Protein AF-A0A9P8TEJ1-F1 (afdb_monomer_lite)

Sequence (105 aa):
VSIISLLDDPNINSPANVDASKMFRDHKEDYYNMVAKDVERSKKDIPDDFEIPDATSRSEADDYEDEWFYQDDDEDDDEIDEDDQSFIDDEEVEMSEDYGEDTSK

Radius of gyration: 27.72 Å; chains: 1; bounding box: 38×72×67 Å

InterPro domains:
  IPR000608 Ubiquitin-conjugating (UBC), catalytic core domain [PS50127] (1-44)
  IPR016135 Ubiquitin-conjugating enzyme/RWD-like [G3DSA:3.10.110.10] (1-53)
  IPR016135 Ubiquitin-conjugating enzyme/RWD-like [SSF54495] (1-44)

Organism: NCBI:txid460523

Foldseek 3Di:
DDPVVCVVPPDLPDDPDVVLSCCCVPPVVVSVVVVVVVVVVVVVVDDPPDDDDDPVPPDPDPCPPCPVPDPPPPDDDDDDDPDDDDDDDDDDPPDDDDPDDDDDD

Secondary structure (DSSP, 8-state):
--HHHHHHS--SSS-SSHHHHHHHHH-HHHHHHHHHHHHHHHGGGS-TT-PPPPGGG---------TTS------------S-----------------------

Structure (mmCIF, N/CA/C/O backbone):
data_AF-A0A9P8TEJ1-F1
#
_entry.id   AF-A0A9P8TEJ1-F1
#
loop_
_atom_site.group_PDB
_atom_site.id
_atom_site.type_symbol
_atom_site.label_atom_id
_atom_site.label_alt_id
_atom_site.label_comp_id
_atom_site.label_asym_id
_atom_site.label_entity_id
_atom_site.label_seq_id
_atom_site.pdbx_PDB_ins_code
_atom_site.Cartn_x
_atom_site.Cartn_y
_atom_site.Cartn_z
_atom_site.occupancy
_atom_site.B_iso_or_equiv
_atom_site.auth_seq_id
_atom_site.auth_comp_id
_atom_site.auth_asym_id
_atom_site.auth_atom_id
_atom_site.pdbx_PDB_model_num
ATOM 1 N N . VAL A 1 1 ? 11.067 -8.312 13.506 1.00 62.31 1 VAL A N 1
ATOM 2 C CA . VAL A 1 1 ? 10.150 -7.772 12.478 1.00 62.31 1 VAL A CA 1
ATOM 3 C C . VAL A 1 1 ? 10.966 -7.476 11.232 1.00 62.31 1 VAL A C 1
ATOM 5 O O . VAL A 1 1 ? 11.930 -6.725 11.325 1.00 62.31 1 VAL A O 1
ATOM 8 N N . SER A 1 2 ? 10.663 -8.139 10.118 1.00 90.81 2 SER A N 1
ATOM 9 C CA . SER A 1 2 ? 11.277 -7.837 8.818 1.00 90.81 2 SER A CA 1
ATOM 10 C C . SER A 1 2 ? 10.527 -6.680 8.151 1.00 90.81 2 SER A C 1
ATOM 12 O O . SER A 1 2 ? 9.345 -6.488 8.424 1.00 90.81 2 SER A O 1
ATOM 14 N N . ILE A 1 3 ? 11.189 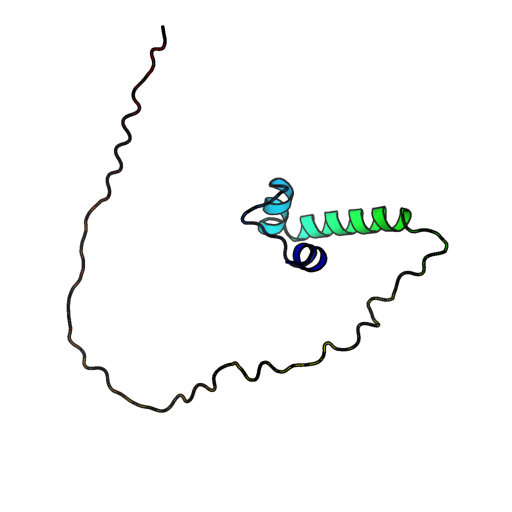-5.927 7.267 1.00 91.06 3 ILE A N 1
ATOM 15 C CA . ILE A 1 3 ? 10.557 -4.828 6.513 1.00 91.06 3 ILE A CA 1
ATOM 16 C C . ILE A 1 3 ? 9.386 -5.362 5.681 1.00 91.06 3 ILE A C 1
ATOM 18 O O . ILE A 1 3 ? 8.324 -4.756 5.664 1.00 91.06 3 ILE A O 1
ATOM 22 N N . ILE A 1 4 ? 9.560 -6.524 5.044 1.00 89.31 4 ILE A N 1
ATOM 23 C CA . ILE A 1 4 ? 8.512 -7.144 4.224 1.00 89.31 4 ILE A CA 1
ATOM 24 C C . ILE A 1 4 ? 7.327 -7.580 5.089 1.00 89.31 4 ILE A C 1
ATOM 26 O O . ILE A 1 4 ? 6.188 -7.316 4.731 1.00 89.31 4 ILE A O 1
ATOM 30 N N . SER A 1 5 ? 7.585 -8.156 6.265 1.00 88.25 5 SER A N 1
ATOM 31 C CA . SER A 1 5 ? 6.521 -8.527 7.205 1.00 88.25 5 SER A CA 1
ATOM 32 C C . SER A 1 5 ? 5.748 -7.310 7.727 1.00 88.25 5 SER A C 1
ATOM 34 O O . SER A 1 5 ? 4.550 -7.410 7.932 1.00 88.25 5 SER A O 1
ATOM 36 N N . LEU A 1 6 ? 6.405 -6.157 7.909 1.00 91.50 6 LEU A N 1
ATOM 37 C CA . LEU A 1 6 ? 5.743 -4.915 8.336 1.00 91.50 6 LEU A CA 1
ATOM 38 C C . LEU A 1 6 ? 4.877 -4.289 7.229 1.00 91.50 6 LEU A C 1
ATOM 40 O O . LEU A 1 6 ? 3.943 -3.550 7.527 1.00 91.50 6 LEU A O 1
ATOM 44 N N . LEU A 1 7 ? 5.208 -4.536 5.958 1.00 91.81 7 LEU A N 1
ATOM 45 C CA . LEU A 1 7 ? 4.375 -4.103 4.834 1.00 91.81 7 LEU A CA 1
ATOM 46 C C . LEU A 1 7 ? 3.108 -4.954 4.701 1.00 91.81 7 LEU A C 1
ATOM 48 O O . LEU A 1 7 ? 2.092 -4.434 4.249 1.00 91.81 7 LEU A O 1
ATOM 52 N N . ASP A 1 8 ? 3.177 -6.229 5.087 1.00 90.81 8 ASP A N 1
ATOM 53 C CA . ASP A 1 8 ? 2.034 -7.146 5.079 1.00 90.81 8 ASP A CA 1
ATOM 54 C C . ASP A 1 8 ? 1.108 -6.901 6.287 1.00 90.81 8 ASP A C 1
ATOM 56 O O . ASP A 1 8 ? -0.107 -6.790 6.129 1.00 90.81 8 ASP A O 1
ATOM 60 N N . ASP A 1 9 ? 1.692 -6.707 7.479 1.00 92.75 9 ASP A N 1
ATOM 61 C CA . ASP A 1 9 ? 0.978 -6.364 8.716 1.00 92.75 9 ASP A CA 1
ATOM 62 C C . ASP A 1 9 ? 1.520 -5.062 9.354 1.00 92.75 9 ASP A C 1
ATOM 64 O O . ASP A 1 9 ? 2.515 -5.077 10.097 1.00 92.75 9 ASP A O 1
ATOM 68 N N . PRO A 1 10 ? 0.915 -3.896 9.047 1.00 92.12 10 PRO A N 1
ATOM 69 C CA . PRO A 1 10 ? 1.388 -2.610 9.544 1.00 92.12 10 PRO A CA 1
ATOM 70 C C . PRO A 1 10 ? 1.031 -2.380 11.021 1.00 92.12 10 PRO A C 1
ATOM 72 O O . PRO A 1 10 ? -0.115 -2.502 11.449 1.00 92.12 10 PRO A O 1
ATOM 75 N N . ASN A 1 11 ? 2.006 -1.912 11.809 1.00 93.38 11 ASN A N 1
ATOM 76 C CA . ASN A 1 11 ? 1.792 -1.584 13.222 1.00 93.38 11 ASN A CA 1
ATOM 77 C C . ASN A 1 11 ? 0.999 -0.272 13.407 1.00 93.38 11 ASN A C 1
ATOM 79 O O . ASN A 1 11 ? 1.561 0.827 13.359 1.00 93.38 11 ASN A O 1
ATOM 83 N N . ILE A 1 12 ? -0.300 -0.390 13.693 1.00 94.19 12 ILE A N 1
ATOM 84 C CA . ILE A 1 12 ? -1.203 0.752 13.921 1.00 94.19 12 ILE A CA 1
ATOM 85 C C . ILE A 1 12 ? -1.068 1.408 15.304 1.00 94.19 12 ILE A C 1
ATOM 87 O O . ILE A 1 12 ? -1.492 2.554 15.463 1.00 94.19 12 ILE A O 1
ATOM 91 N N . ASN A 1 13 ? -0.477 0.719 16.288 1.00 94.81 13 ASN A N 1
ATOM 92 C CA . ASN A 1 13 ? -0.348 1.203 17.671 1.00 94.81 13 ASN A CA 1
ATOM 93 C C . ASN A 1 13 ? 0.819 2.184 17.846 1.00 94.81 13 ASN A C 1
ATOM 95 O O . ASN A 1 13 ? 0.820 3.004 18.761 1.00 94.81 13 ASN A O 1
ATOM 99 N N . SER A 1 14 ? 1.812 2.119 16.959 1.00 94.88 14 SER A N 1
ATOM 100 C CA . SER A 1 14 ? 2.926 3.068 16.907 1.00 94.88 14 SER A CA 1
ATOM 101 C C . SER A 1 14 ? 3.187 3.482 15.455 1.00 94.88 14 SER A C 1
ATOM 103 O O . SER A 1 14 ? 4.179 3.068 14.848 1.00 94.88 14 SER A O 1
ATOM 105 N N . PRO A 1 15 ? 2.265 4.248 14.842 1.00 95.62 15 PRO A N 1
ATOM 106 C CA . PRO A 1 15 ? 2.336 4.524 13.422 1.00 95.62 15 PRO A CA 1
ATOM 107 C C . PRO A 1 15 ? 3.352 5.628 13.131 1.00 95.62 15 PRO A C 1
ATOM 109 O O . PRO A 1 15 ? 3.316 6.704 13.726 1.00 95.62 15 PRO A O 1
ATOM 112 N N . ALA A 1 16 ? 4.210 5.401 12.138 1.00 96.44 16 ALA A N 1
ATOM 113 C CA . ALA A 1 16 ? 5.065 6.459 11.599 1.00 96.44 16 ALA A CA 1
ATOM 114 C C . ALA A 1 16 ? 4.245 7.527 10.849 1.00 96.44 16 ALA A C 1
ATOM 116 O O . ALA A 1 16 ? 4.593 8.705 10.856 1.00 96.44 16 ALA A O 1
ATOM 117 N N . ASN A 1 17 ? 3.142 7.113 10.213 1.00 97.00 17 ASN A N 1
ATOM 118 C CA . ASN A 1 17 ? 2.184 7.991 9.551 1.00 97.00 17 ASN A CA 1
ATOM 119 C C . ASN A 1 17 ? 0.788 7.775 10.150 1.00 97.00 17 ASN A C 1
ATOM 121 O O . ASN A 1 17 ? 0.148 6.744 9.927 1.00 97.00 17 ASN A O 1
ATOM 125 N N . VAL A 1 18 ? 0.323 8.767 10.910 1.00 97.06 18 VAL A N 1
ATOM 126 C CA . VAL A 1 18 ? -0.961 8.724 11.620 1.00 97.06 18 VAL A CA 1
ATOM 127 C C . VAL A 1 18 ? -2.146 8.668 10.652 1.00 97.06 18 VAL A C 1
ATOM 129 O O . VAL A 1 18 ? -3.099 7.937 10.912 1.00 97.06 18 VAL A O 1
ATOM 132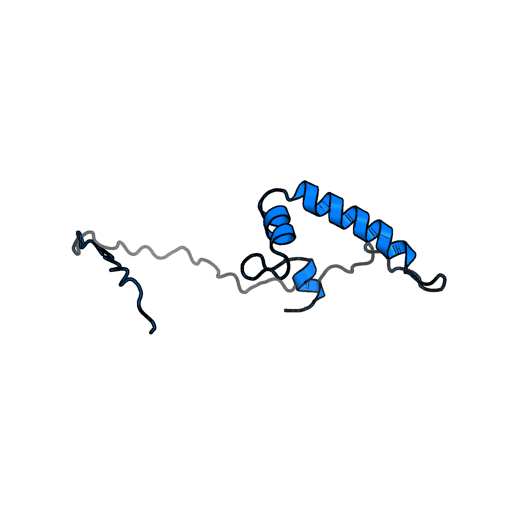 N N . ASP A 1 19 ? -2.092 9.389 9.531 1.00 96.44 19 ASP A N 1
ATOM 133 C CA . ASP A 1 19 ? -3.196 9.439 8.566 1.00 96.44 19 ASP A CA 1
ATOM 134 C C . ASP A 1 19 ? -3.342 8.110 7.825 1.00 96.44 19 ASP A C 1
ATOM 136 O O . ASP A 1 19 ? -4.448 7.590 7.690 1.00 96.44 19 ASP A O 1
ATOM 140 N N . ALA A 1 20 ? -2.216 7.513 7.422 1.00 95.62 20 ALA A N 1
ATOM 141 C CA . ALA A 1 20 ? -2.202 6.187 6.812 1.00 95.62 20 ALA A CA 1
ATOM 142 C C . ALA A 1 20 ? -2.704 5.107 7.786 1.00 95.62 20 ALA A C 1
ATOM 144 O O . ALA A 1 20 ? -3.461 4.233 7.378 1.00 95.62 20 ALA A O 1
ATOM 145 N N . SER A 1 21 ? -2.343 5.197 9.072 1.00 96.31 21 SER A N 1
ATOM 146 C CA . SER A 1 21 ? -2.835 4.279 10.111 1.00 96.31 21 SER A CA 1
ATOM 147 C C . SER A 1 21 ? -4.349 4.392 10.312 1.00 96.31 21 SER A C 1
ATOM 149 O O . SER A 1 21 ? -5.056 3.384 10.308 1.00 96.31 21 SER A O 1
ATOM 151 N N . LYS A 1 22 ? -4.879 5.622 10.395 1.00 96.25 22 LYS A N 1
ATOM 152 C CA . LYS A 1 22 ? -6.330 5.860 10.469 1.00 96.25 22 LYS A CA 1
ATOM 153 C C . LYS A 1 22 ? -7.050 5.342 9.230 1.00 96.25 22 LYS A C 1
ATOM 155 O O . LYS A 1 22 ? -8.087 4.703 9.356 1.00 96.25 22 LYS A O 1
ATOM 160 N N . MET A 1 23 ? -6.502 5.585 8.041 1.00 96.31 23 MET A N 1
ATOM 161 C CA . MET A 1 23 ? -7.094 5.105 6.794 1.00 96.31 23 MET A CA 1
ATOM 162 C C . MET A 1 23 ? -7.073 3.576 6.718 1.00 96.31 23 MET A C 1
ATOM 164 O O . MET A 1 23 ? -8.082 2.983 6.365 1.00 96.31 23 MET A O 1
ATOM 168 N N . PHE A 1 24 ? -5.981 2.926 7.119 1.00 95.94 24 PHE A N 1
ATOM 169 C CA . PHE A 1 24 ? -5.903 1.466 7.167 1.00 95.94 24 PHE A CA 1
ATOM 170 C C . PHE A 1 24 ? -6.930 0.856 8.136 1.00 95.94 24 PHE A C 1
ATOM 172 O O . PHE A 1 24 ? -7.553 -0.154 7.808 1.00 95.94 24 PHE A O 1
ATOM 179 N N . ARG A 1 25 ? -7.139 1.484 9.302 1.00 95.25 25 ARG A N 1
ATOM 180 C CA . ARG A 1 25 ? -8.101 1.029 10.319 1.00 95.25 25 ARG A CA 1
ATOM 181 C C . ARG A 1 25 ? -9.559 1.275 9.917 1.00 95.25 25 ARG A C 1
ATOM 183 O O . ARG A 1 25 ? -10.380 0.374 10.048 1.00 95.25 25 ARG A O 1
ATOM 190 N N . ASP A 1 26 ? -9.871 2.484 9.449 1.00 96.38 26 ASP A N 1
ATOM 191 C CA . ASP A 1 26 ? -11.253 2.962 9.294 1.00 96.38 26 ASP A CA 1
ATOM 192 C C . ASP A 1 26 ? -11.752 2.901 7.834 1.00 96.38 26 ASP A C 1
ATOM 194 O O . ASP A 1 26 ? -12.949 2.760 7.598 1.00 96.38 26 ASP A O 1
ATOM 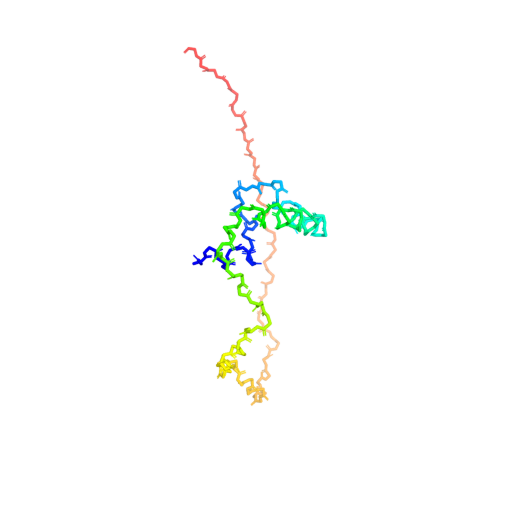198 N N . HIS A 1 27 ? -10.852 2.990 6.845 1.00 95.94 27 HIS A N 1
ATOM 199 C CA . HIS A 1 27 ? -11.157 3.111 5.407 1.00 95.94 27 HIS A CA 1
ATOM 200 C C . HIS A 1 27 ? -10.247 2.205 4.561 1.00 95.94 27 HIS A C 1
ATOM 202 O O . HIS A 1 27 ? -9.505 2.650 3.678 1.00 95.94 27 HIS A O 1
ATOM 208 N N . LYS A 1 28 ? -10.281 0.905 4.857 1.00 94.44 28 LYS A N 1
ATOM 209 C CA . LYS A 1 28 ? -9.326 -0.069 4.314 1.00 94.44 28 LYS A CA 1
ATOM 210 C C . LYS A 1 28 ? -9.331 -0.149 2.777 1.00 94.44 28 LYS A C 1
ATOM 212 O O . LYS A 1 28 ? -8.274 -0.288 2.169 1.00 94.44 28 LYS A O 1
ATOM 217 N N . GLU A 1 29 ? -10.493 -0.014 2.137 1.00 96.69 29 GLU A N 1
ATOM 218 C CA . GLU A 1 29 ? -10.601 -0.003 0.667 1.00 96.69 29 GLU A CA 1
ATOM 219 C C . GLU A 1 29 ? -9.881 1.197 0.037 1.00 96.69 29 GLU A C 1
ATOM 221 O O . GLU A 1 29 ? -9.123 1.035 -0.919 1.00 96.69 29 GLU A O 1
ATOM 226 N N . ASP A 1 30 ? -10.056 2.395 0.598 1.00 95.88 30 ASP A N 1
ATOM 227 C CA . ASP A 1 30 ? -9.392 3.610 0.116 1.00 95.88 30 ASP A CA 1
ATOM 228 C C . ASP A 1 30 ? -7.877 3.532 0.294 1.00 95.88 30 ASP A C 1
ATOM 230 O O . ASP A 1 30 ? -7.124 3.924 -0.605 1.00 95.88 30 ASP A O 1
ATOM 234 N N . TYR A 1 31 ? -7.431 2.948 1.410 1.00 96.31 31 TYR A N 1
ATOM 235 C CA . TYR A 1 31 ? -6.023 2.648 1.637 1.00 96.31 31 TYR A CA 1
ATOM 236 C C . TYR A 1 31 ? -5.462 1.749 0.525 1.00 96.31 31 TYR A C 1
ATOM 238 O O . TYR A 1 31 ? -4.458 2.095 -0.101 1.00 96.31 31 TYR A O 1
ATOM 246 N N . TYR A 1 32 ? -6.133 0.638 0.201 1.00 95.12 32 TYR A N 1
ATOM 247 C CA . TYR A 1 32 ? -5.692 -0.252 -0.879 1.00 95.12 32 TYR A CA 1
ATOM 248 C C . TYR A 1 32 ? -5.735 0.411 -2.257 1.00 95.12 32 TYR A C 1
ATOM 250 O O . TYR A 1 32 ? -4.824 0.207 -3.061 1.00 95.12 32 TYR A O 1
ATOM 258 N N . ASN A 1 33 ? -6.730 1.257 -2.524 1.00 97.00 33 ASN A N 1
ATOM 259 C CA . ASN A 1 33 ? -6.797 2.035 -3.760 1.00 97.00 33 ASN A CA 1
ATOM 260 C C . ASN A 1 33 ? -5.607 2.998 -3.899 1.00 97.00 33 ASN A C 1
ATOM 262 O O . ASN A 1 33 ? -5.112 3.220 -5.008 1.00 97.00 33 ASN A O 1
ATOM 266 N N . MET A 1 34 ? -5.134 3.584 -2.796 1.00 95.25 34 MET A N 1
ATOM 267 C CA . MET A 1 34 ? -3.916 4.397 -2.789 1.00 95.25 34 MET A CA 1
ATOM 268 C C . MET A 1 34 ? -2.665 3.551 -3.024 1.00 95.25 34 MET A C 1
ATOM 270 O O . MET A 1 34 ? -1.861 3.896 -3.891 1.00 95.25 34 MET A O 1
ATOM 274 N N . VAL A 1 35 ? -2.534 2.421 -2.325 1.00 95.56 35 VAL A N 1
ATOM 275 C CA . VAL A 1 35 ? -1.401 1.498 -2.501 1.00 95.56 35 VAL A CA 1
ATOM 276 C C . VAL A 1 35 ? -1.321 1.001 -3.945 1.00 95.56 35 VAL A C 1
ATOM 278 O O . VAL A 1 35 ? -0.240 0.997 -4.527 1.00 95.56 35 VAL A O 1
ATOM 281 N N . ALA A 1 36 ? -2.449 0.665 -4.575 1.00 94.88 36 ALA A N 1
ATOM 282 C CA . ALA A 1 36 ? -2.484 0.247 -5.976 1.00 94.88 36 ALA A CA 1
ATOM 283 C C . ALA A 1 36 ? -1.920 1.325 -6.922 1.00 94.88 36 ALA A C 1
ATOM 285 O O . ALA A 1 36 ? -1.109 1.018 -7.796 1.00 94.88 36 ALA A O 1
ATOM 286 N N . LYS A 1 37 ? -2.274 2.600 -6.710 1.00 96.38 37 LYS A N 1
ATOM 287 C CA . LYS A 1 37 ? -1.718 3.727 -7.484 1.00 96.38 37 LYS A CA 1
ATOM 288 C C . LYS A 1 37 ? -0.216 3.890 -7.259 1.00 96.38 37 LYS A C 1
ATOM 290 O O . LYS A 1 37 ? 0.519 4.210 -8.194 1.00 96.38 37 LYS A O 1
ATOM 295 N N . ASP A 1 38 ? 0.249 3.673 -6.033 1.00 95.06 38 ASP A N 1
ATOM 296 C CA . ASP A 1 38 ? 1.673 3.729 -5.710 1.00 95.06 38 ASP A CA 1
ATOM 297 C C . ASP A 1 38 ? 2.448 2.564 -6.346 1.00 95.06 38 ASP A C 1
ATOM 299 O O . ASP A 1 38 ? 3.550 2.784 -6.848 1.00 95.06 38 ASP A O 1
ATOM 303 N N . VAL A 1 39 ? 1.854 1.367 -6.429 1.00 92.75 39 VAL A N 1
ATOM 304 C CA . VAL A 1 39 ? 2.404 0.214 -7.166 1.00 92.75 39 VAL A CA 1
ATOM 305 C C . VAL A 1 39 ? 2.506 0.514 -8.663 1.00 92.75 39 VAL A C 1
ATOM 307 O O . VAL A 1 39 ? 3.510 0.203 -9.300 1.00 92.75 39 VAL A O 1
ATOM 310 N N . GLU A 1 40 ? 1.495 1.145 -9.260 1.00 94.12 40 GLU A N 1
ATOM 311 C CA . GLU A 1 40 ? 1.567 1.565 -10.666 1.00 94.12 40 GLU A CA 1
ATOM 312 C C . GLU A 1 40 ? 2.645 2.626 -10.908 1.00 94.12 40 GLU A C 1
ATOM 314 O O . GLU A 1 40 ? 3.285 2.636 -11.965 1.00 94.12 40 GLU A O 1
ATOM 319 N N . ARG A 1 41 ? 2.864 3.519 -9.937 1.00 95.88 41 ARG A N 1
ATOM 320 C CA . ARG A 1 41 ? 3.937 4.514 -10.004 1.00 95.88 41 ARG A CA 1
ATOM 321 C C . ARG A 1 41 ? 5.310 3.854 -9.895 1.00 95.88 41 ARG A C 1
ATOM 323 O O . ARG A 1 41 ? 6.157 4.155 -10.730 1.00 95.88 41 ARG A O 1
ATOM 330 N N . SER A 1 42 ? 5.507 2.952 -8.935 1.00 92.94 42 SER A N 1
ATOM 331 C CA . SER A 1 42 ? 6.805 2.311 -8.683 1.00 92.94 42 SER A CA 1
ATOM 332 C C . SER A 1 42 ? 7.263 1.408 -9.826 1.00 92.94 42 SER A C 1
ATOM 334 O O . SER A 1 42 ? 8.459 1.309 -10.082 1.00 92.94 42 SER A O 1
ATOM 336 N N . LYS A 1 43 ? 6.332 0.816 -10.588 1.00 89.69 43 LYS A N 1
ATOM 337 C CA . LYS A 1 43 ? 6.657 0.049 -11.805 1.00 89.69 43 LYS A CA 1
ATOM 338 C C . LYS A 1 43 ? 7.468 0.845 -12.835 1.00 89.69 43 LYS A C 1
ATOM 340 O O . LYS A 1 43 ? 8.159 0.238 -13.642 1.00 89.69 43 LYS A O 1
ATOM 345 N N . LYS A 1 44 ? 7.390 2.180 -12.821 1.00 92.19 44 LYS A N 1
ATOM 346 C CA . LYS A 1 44 ? 8.152 3.057 -13.729 1.00 92.19 44 LYS A CA 1
ATOM 347 C C . LYS A 1 44 ? 9.609 3.242 -13.307 1.00 92.19 44 LYS A C 1
ATOM 349 O O . LYS A 1 44 ? 10.409 3.676 -14.126 1.00 92.19 44 LYS A O 1
ATOM 354 N N . ASP A 1 45 ? 9.932 2.931 -12.056 1.00 93.31 45 ASP A N 1
ATOM 355 C CA . ASP A 1 45 ? 11.281 3.062 -11.501 1.00 93.31 45 ASP A CA 1
ATOM 356 C C . ASP A 1 45 ? 12.109 1.774 -11.688 1.00 93.31 45 ASP A C 1
ATOM 358 O O . ASP A 1 45 ? 13.259 1.696 -11.255 1.00 93.31 45 ASP A O 1
ATOM 362 N N . ILE A 1 46 ? 11.527 0.751 -12.322 1.00 90.00 46 ILE A N 1
ATOM 363 C CA . ILE A 1 46 ? 12.170 -0.539 -12.573 1.00 90.00 46 ILE A CA 1
ATOM 364 C C . ILE A 1 46 ? 13.066 -0.421 -13.819 1.00 90.00 46 ILE A C 1
ATOM 366 O O . ILE A 1 46 ? 12.586 0.037 -14.855 1.00 90.00 46 ILE A O 1
ATOM 370 N N . PRO A 1 47 ? 14.350 -0.824 -13.752 1.00 92.94 47 PRO A N 1
ATOM 371 C CA . PRO A 1 47 ? 15.237 -0.835 -14.915 1.00 92.94 47 PRO A CA 1
ATOM 372 C C . PRO A 1 47 ? 14.726 -1.752 -16.033 1.00 92.94 47 PRO A C 1
ATOM 374 O O . PRO A 1 47 ? 14.232 -2.839 -15.749 1.00 92.94 47 PRO A O 1
ATOM 377 N N . ASP A 1 48 ? 14.936 -1.364 -17.294 1.00 89.00 48 ASP A N 1
ATOM 378 C CA . ASP A 1 48 ? 14.487 -2.142 -18.464 1.00 89.00 48 ASP A CA 1
ATOM 379 C C . ASP A 1 48 ? 15.085 -3.563 -18.517 1.00 89.00 48 ASP A C 1
ATOM 381 O O . ASP A 1 48 ? 14.453 -4.487 -19.022 1.00 89.00 48 ASP A O 1
ATOM 385 N N . ASP A 1 49 ? 16.285 -3.746 -17.958 1.00 90.44 49 ASP A N 1
ATOM 386 C CA . ASP A 1 49 ? 16.992 -5.034 -17.912 1.00 90.44 49 ASP A CA 1
ATOM 387 C C . ASP A 1 49 ? 16.578 -5.918 -16.714 1.00 90.44 49 ASP A C 1
ATOM 389 O O . ASP A 1 49 ? 17.152 -6.990 -16.505 1.00 90.44 49 ASP A O 1
ATOM 393 N N . PHE A 1 50 ? 15.630 -5.473 -15.881 1.00 89.38 50 PHE A N 1
ATOM 394 C CA . PHE A 1 50 ? 15.196 -6.200 -14.689 1.00 89.38 50 PHE A CA 1
ATOM 395 C C . PHE A 1 50 ? 13.872 -6.936 -14.930 1.00 89.38 50 PHE A C 1
ATOM 397 O O . PHE A 1 50 ? 12.807 -6.326 -15.025 1.00 89.38 50 PHE A O 1
ATOM 404 N N . GLU A 1 51 ? 13.924 -8.269 -14.968 1.00 87.44 51 GLU A N 1
ATOM 405 C CA . GLU A 1 51 ? 12.726 -9.108 -15.057 1.00 87.44 5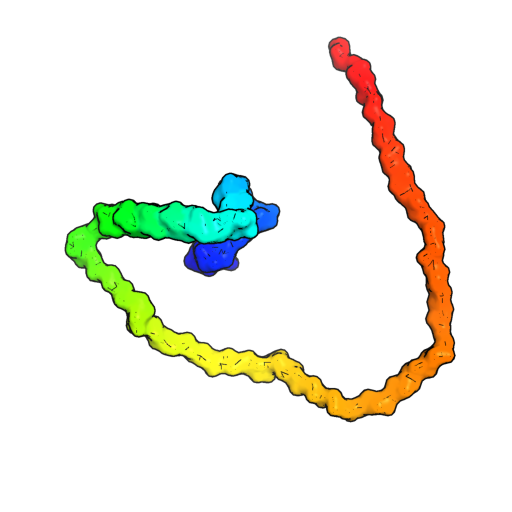1 GLU A CA 1
ATOM 406 C C . GLU A 1 51 ? 12.079 -9.287 -13.675 1.00 87.44 51 GLU A C 1
ATOM 408 O O . GLU A 1 51 ? 12.682 -9.826 -12.744 1.00 87.44 51 GLU A O 1
ATOM 413 N N . ILE A 1 52 ? 10.831 -8.831 -13.534 1.00 85.88 52 ILE A N 1
ATOM 414 C CA . ILE A 1 52 ? 10.062 -8.977 -12.293 1.00 85.88 52 ILE A CA 1
ATOM 415 C C . ILE A 1 52 ? 9.666 -10.454 -12.125 1.00 85.88 52 ILE A C 1
ATOM 417 O O . ILE A 1 52 ? 9.043 -11.005 -13.036 1.00 85.88 52 ILE A O 1
ATOM 421 N N . PRO A 1 53 ? 9.964 -11.094 -10.978 1.00 8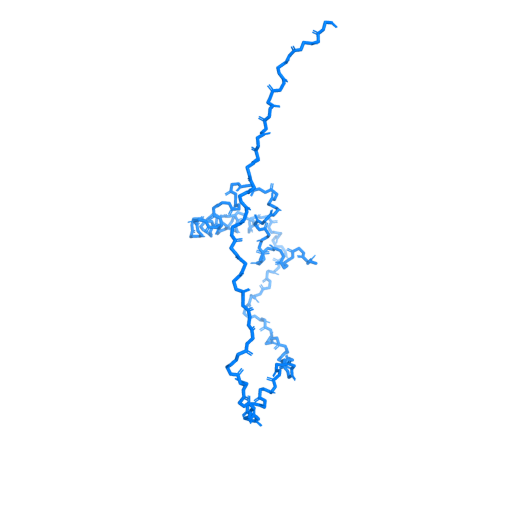6.25 53 PRO A N 1
ATOM 422 C CA . PRO A 1 53 ? 9.534 -12.464 -10.724 1.00 86.25 53 PRO A CA 1
ATOM 423 C C . PRO A 1 53 ? 8.003 -12.558 -10.670 1.00 86.25 53 PRO A C 1
ATOM 425 O O . PRO A 1 53 ? 7.334 -11.699 -10.092 1.00 86.25 53 PRO A O 1
ATOM 428 N N . ASP A 1 54 ? 7.449 -13.614 -11.263 1.00 80.81 54 ASP A N 1
ATOM 429 C CA . ASP A 1 54 ? 6.012 -13.877 -11.237 1.00 80.81 54 ASP A CA 1
ATOM 430 C C . ASP A 1 54 ? 5.587 -14.314 -9.825 1.00 80.81 54 ASP A C 1
ATOM 432 O O . ASP A 1 54 ? 6.116 -15.273 -9.265 1.00 80.81 54 ASP A O 1
ATOM 436 N N . ALA A 1 55 ? 4.607 -13.622 -9.240 1.00 70.69 55 ALA A N 1
ATOM 437 C CA . ALA A 1 55 ? 4.068 -13.952 -7.921 1.00 70.69 55 ALA A CA 1
ATOM 438 C C . ALA A 1 55 ? 3.425 -15.353 -7.878 1.00 70.69 55 ALA A C 1
ATOM 440 O O . ALA A 1 55 ? 3.268 -15.930 -6.801 1.00 70.69 55 ALA A O 1
ATOM 441 N N . THR A 1 56 ? 3.084 -15.916 -9.042 1.00 62.16 56 THR A N 1
ATOM 442 C CA . THR A 1 56 ? 2.493 -17.254 -9.183 1.00 62.16 56 THR A CA 1
ATOM 443 C C . THR A 1 56 ? 3.512 -18.382 -8.979 1.00 62.16 56 THR A C 1
ATOM 445 O O . THR A 1 56 ? 3.120 -19.522 -8.750 1.00 62.16 56 THR A O 1
ATOM 448 N N . SER A 1 57 ? 4.820 -18.095 -9.018 1.00 59.78 57 SER A N 1
ATOM 449 C CA . SER A 1 57 ? 5.872 -19.097 -8.787 1.00 59.78 57 SER A CA 1
ATOM 450 C C . SER A 1 57 ? 6.227 -19.285 -7.309 1.00 59.78 57 SER A C 1
ATOM 452 O O . SER A 1 57 ? 7.287 -19.836 -7.005 1.00 59.78 57 SER A O 1
ATOM 454 N N . ARG A 1 58 ? 5.390 -18.798 -6.380 1.00 56.12 58 ARG A N 1
ATOM 455 C CA . ARG A 1 58 ? 5.534 -19.091 -4.952 1.00 56.12 58 ARG A CA 1
ATOM 456 C C . ARG A 1 58 ? 5.353 -20.598 -4.780 1.00 56.12 58 ARG A C 1
ATOM 458 O O . ARG A 1 58 ? 4.234 -21.092 -4.858 1.00 56.12 58 ARG A O 1
ATOM 465 N N . SER A 1 59 ? 6.458 -21.324 -4.603 1.00 59.00 59 SER A N 1
ATOM 466 C CA . SER A 1 59 ? 6.400 -22.704 -4.131 1.00 59.00 59 SER A CA 1
ATOM 467 C C . SER A 1 59 ? 5.613 -22.707 -2.828 1.00 59.00 59 SER A C 1
ATOM 469 O O . SER A 1 59 ? 5.801 -21.800 -2.008 1.00 59.00 59 SER A O 1
ATOM 471 N N . GLU A 1 60 ? 4.706 -23.673 -2.692 1.00 55.66 60 GLU A N 1
ATOM 472 C CA . GLU A 1 60 ? 3.937 -23.919 -1.475 1.00 55.66 60 GLU A CA 1
ATOM 473 C C . GLU A 1 60 ? 4.879 -23.761 -0.280 1.00 55.66 60 GLU A C 1
ATOM 475 O O . GLU A 1 60 ? 6.001 -24.276 -0.295 1.00 55.66 60 GLU A O 1
ATOM 480 N N . ALA A 1 61 ? 4.487 -22.917 0.677 1.00 58.22 61 ALA A N 1
ATOM 481 C CA . ALA A 1 61 ? 5.218 -22.833 1.928 1.00 58.22 61 ALA A CA 1
ATOM 482 C C . ALA A 1 61 ? 5.308 -24.263 2.462 1.00 58.22 61 ALA A C 1
ATOM 484 O O . ALA A 1 61 ? 4.304 -24.968 2.422 1.00 58.22 61 ALA A O 1
ATOM 485 N N . ASP A 1 62 ? 6.497 -24.702 2.875 1.00 50.50 62 ASP A N 1
ATOM 486 C CA . ASP A 1 62 ? 6.625 -25.971 3.576 1.00 50.50 62 ASP A CA 1
ATOM 487 C C . ASP A 1 62 ? 5.606 -25.946 4.725 1.00 50.50 62 ASP A C 1
ATOM 489 O O . ASP A 1 62 ? 5.742 -25.129 5.642 1.00 50.50 62 ASP A O 1
ATOM 493 N N . ASP A 1 63 ? 4.563 -26.777 4.620 1.00 47.88 63 ASP A N 1
ATOM 494 C CA . ASP A 1 63 ? 3.617 -27.092 5.689 1.00 47.88 63 ASP A CA 1
ATOM 495 C C . ASP A 1 63 ? 4.430 -27.761 6.803 1.00 47.88 63 ASP A C 1
ATOM 497 O O . ASP A 1 63 ? 4.486 -28.982 6.942 1.00 47.88 63 ASP A O 1
ATOM 501 N N . TYR A 1 64 ? 5.136 -26.958 7.593 1.00 52.91 64 TYR A N 1
ATOM 502 C CA . TYR A 1 64 ? 5.432 -27.343 8.956 1.00 52.91 64 TYR A CA 1
ATOM 503 C C . TYR A 1 64 ? 4.097 -27.229 9.678 1.00 52.91 64 TYR A C 1
ATOM 505 O O . TYR A 1 64 ? 3.746 -26.160 10.170 1.00 52.91 64 TYR A O 1
ATOM 513 N N . GLU A 1 65 ? 3.321 -28.315 9.626 1.00 52.28 65 GLU A N 1
ATOM 514 C CA . GLU A 1 65 ? 2.137 -28.488 10.453 1.00 52.28 65 GLU A CA 1
ATOM 515 C C . GLU A 1 65 ? 2.515 -28.103 11.885 1.00 52.28 65 GLU A C 1
ATOM 517 O O . GLU A 1 65 ? 3.443 -28.661 12.480 1.00 52.28 65 GLU A O 1
ATOM 522 N N . ASP A 1 66 ? 1.812 -27.107 12.416 1.00 53.25 66 ASP A N 1
ATOM 523 C CA . ASP A 1 66 ? 1.814 -26.753 13.825 1.00 53.25 66 ASP A CA 1
ATOM 524 C C . ASP A 1 66 ? 1.209 -27.926 14.631 1.00 53.25 66 ASP A C 1
ATOM 526 O O . ASP A 1 66 ? 0.130 -27.815 15.211 1.00 53.25 66 ASP A O 1
ATOM 530 N N . GLU A 1 67 ? 1.925 -29.055 14.737 1.00 53.38 67 GLU A N 1
ATOM 531 C CA . GLU A 1 67 ? 1.666 -30.182 15.663 1.00 53.38 67 GLU A CA 1
ATOM 532 C C . GLU A 1 67 ? 1.810 -29.763 17.150 1.00 53.38 67 GLU A C 1
ATOM 534 O O . GLU A 1 67 ? 1.984 -30.582 18.052 1.00 53.38 67 GLU A O 1
ATOM 539 N N . TRP A 1 68 ? 1.787 -28.461 17.428 1.00 54.28 68 TRP A N 1
ATOM 540 C CA . TRP A 1 68 ? 1.894 -27.854 18.750 1.00 54.28 68 TRP A CA 1
ATOM 541 C C . TRP A 1 68 ? 0.577 -27.242 19.233 1.00 54.28 68 TRP A C 1
ATOM 543 O O . TRP A 1 68 ? 0.539 -26.649 20.313 1.00 54.28 68 TRP A O 1
ATOM 553 N N . PHE A 1 69 ? -0.511 -27.386 18.470 1.00 48.75 69 PHE A N 1
ATOM 554 C CA . PHE A 1 69 ? -1.845 -27.070 18.963 1.00 48.75 69 PHE A CA 1
ATOM 555 C C . PHE A 1 69 ? -2.361 -28.260 19.771 1.00 48.75 69 PHE A C 1
ATOM 557 O O . PHE A 1 69 ? -2.884 -29.222 19.218 1.00 48.75 69 PHE A O 1
ATOM 564 N N . TYR A 1 70 ? -2.082 -28.199 21.074 1.00 56.47 70 TYR A N 1
ATOM 565 C CA . TYR A 1 70 ? -2.708 -28.940 22.164 1.00 56.47 70 TYR A CA 1
ATOM 566 C C . TYR A 1 70 ? -3.881 -29.813 21.714 1.00 56.47 70 TYR A C 1
ATOM 568 O O . TYR A 1 70 ? -4.959 -29.323 21.389 1.00 56.47 70 TYR A O 1
ATOM 576 N N . GLN A 1 71 ? -3.637 -31.119 21.708 1.00 47.31 71 GLN A N 1
ATOM 577 C CA . GLN A 1 71 ? -4.691 -32.106 21.822 1.00 47.31 71 GLN A CA 1
ATOM 578 C C . GLN A 1 71 ? -5.440 -31.760 23.116 1.00 47.31 71 GLN A C 1
ATOM 580 O O . GLN A 1 71 ? -4.916 -31.992 24.205 1.00 47.31 71 GLN A O 1
ATOM 585 N N . ASP A 1 72 ? -6.590 -31.093 22.988 1.00 53.47 72 ASP A N 1
ATOM 586 C CA . ASP A 1 72 ? -7.622 -31.078 24.021 1.00 53.47 72 ASP A CA 1
ATOM 587 C C . ASP A 1 72 ? -7.980 -32.551 24.246 1.00 53.47 72 ASP A C 1
ATOM 589 O O . ASP A 1 72 ? -8.802 -33.132 23.534 1.00 53.47 72 ASP A O 1
ATOM 593 N N . ASP A 1 73 ? -7.300 -33.181 25.204 1.00 50.94 73 ASP A N 1
ATOM 594 C CA . ASP A 1 73 ? -7.850 -34.308 25.947 1.00 50.94 73 ASP A CA 1
ATOM 595 C C . ASP A 1 73 ? -8.967 -33.725 26.835 1.00 50.94 73 ASP A C 1
ATOM 597 O O . ASP A 1 73 ? -8.837 -33.581 28.049 1.00 50.94 73 ASP A O 1
ATOM 601 N N . ASP A 1 74 ? -10.061 -33.319 26.184 1.00 57.03 74 ASP A N 1
ATOM 602 C CA . ASP A 1 74 ? -11.373 -33.156 26.796 1.00 57.03 74 ASP A CA 1
ATOM 603 C C . ASP A 1 74 ? -11.840 -34.550 27.230 1.00 57.03 74 ASP A C 1
ATOM 605 O O . ASP A 1 74 ? -12.509 -35.238 26.464 1.00 57.03 74 ASP A O 1
ATOM 609 N N . GLU A 1 75 ? -11.441 -34.993 28.422 1.00 56.94 75 GLU A N 1
ATOM 610 C CA . GLU A 1 75 ? -12.109 -36.043 29.204 1.00 56.94 75 GLU A CA 1
ATOM 611 C C . GLU A 1 75 ? -11.415 -36.170 30.574 1.00 56.94 75 GLU A C 1
ATOM 613 O O . GLU A 1 75 ? -10.653 -37.098 30.809 1.00 56.94 75 GLU A O 1
ATOM 618 N N . ASP A 1 76 ? -11.683 -35.241 31.497 1.00 47.31 76 ASP A N 1
ATOM 619 C CA . ASP A 1 76 ? -11.782 -35.591 32.919 1.00 47.31 76 ASP A CA 1
ATOM 620 C C . ASP A 1 76 ? -12.793 -34.662 33.622 1.00 47.31 76 ASP A C 1
ATOM 622 O O . ASP A 1 76 ? -12.665 -33.440 33.699 1.00 47.31 76 ASP A O 1
ATOM 626 N N . ASP A 1 77 ? -13.871 -35.317 34.033 1.00 55.50 77 ASP A N 1
ATOM 627 C CA . ASP A 1 77 ? -15.045 -34.869 34.767 1.00 55.50 77 ASP A CA 1
ATOM 628 C C . ASP A 1 77 ? -14.679 -34.646 36.241 1.00 55.50 77 ASP A C 1
ATOM 630 O O . ASP A 1 77 ? -14.709 -35.587 37.028 1.00 55.50 77 ASP A O 1
ATOM 634 N N . ASP A 1 78 ? -14.342 -33.410 36.619 1.00 49.38 78 ASP A N 1
ATOM 635 C CA . ASP A 1 78 ? -14.178 -33.020 38.022 1.00 49.38 78 ASP A CA 1
ATOM 636 C C . ASP A 1 78 ? -15.170 -31.897 38.375 1.00 49.38 78 ASP A C 1
ATOM 638 O O . ASP A 1 78 ? -14.933 -30.708 38.158 1.00 49.38 78 ASP A O 1
ATOM 642 N N . GLU A 1 79 ? -16.312 -32.311 38.922 1.00 56.25 79 GLU A N 1
ATOM 643 C CA . GLU A 1 79 ? -17.359 -31.511 39.566 1.00 56.25 79 GLU A CA 1
ATOM 644 C C . GLU A 1 79 ? -16.746 -30.521 40.590 1.00 56.25 79 GLU A C 1
ATOM 646 O O . GLU A 1 79 ? -16.398 -30.892 41.712 1.00 56.25 79 GLU A O 1
ATOM 651 N N . ILE A 1 80 ? -16.564 -29.250 40.204 1.00 51.84 80 ILE A N 1
ATOM 652 C CA . ILE A 1 80 ? -16.121 -28.191 41.125 1.00 51.84 80 ILE A CA 1
ATOM 653 C C . ILE A 1 80 ? -17.337 -27.692 41.912 1.00 51.84 80 ILE A C 1
ATOM 655 O O . ILE A 1 80 ? -18.194 -26.994 41.371 1.00 51.84 80 ILE A O 1
ATOM 659 N N . ASP A 1 81 ? -17.367 -28.069 43.191 1.00 45.81 81 ASP A N 1
ATOM 660 C CA . ASP A 1 81 ? -18.349 -27.687 44.208 1.00 45.81 81 ASP A CA 1
ATOM 661 C C . ASP A 1 81 ? -18.646 -26.173 44.214 1.00 45.81 81 ASP A C 1
ATOM 663 O O . ASP A 1 81 ? -17.759 -25.316 44.298 1.00 45.81 81 ASP A O 1
ATOM 667 N N . GLU A 1 82 ? -19.940 -25.864 44.173 1.00 56.88 82 GLU A N 1
ATOM 668 C CA . GLU A 1 82 ? -20.524 -24.550 44.410 1.00 56.88 82 GLU A CA 1
ATOM 669 C C . GLU A 1 82 ? -20.349 -24.165 45.892 1.00 56.88 82 GLU A C 1
ATOM 671 O O . GLU A 1 82 ? -21.149 -24.596 46.711 1.00 56.88 82 GLU A O 1
ATOM 676 N N . ASP A 1 83 ? -19.310 -23.396 46.249 1.00 56.59 83 ASP A N 1
ATOM 677 C CA . ASP A 1 83 ? -19.283 -22.440 47.384 1.00 56.59 83 ASP A CA 1
ATOM 678 C C . ASP A 1 83 ? -17.834 -21.997 47.711 1.00 56.59 83 ASP A C 1
ATOM 680 O O . ASP A 1 83 ? -17.158 -22.682 48.473 1.00 56.59 83 ASP A O 1
ATOM 684 N N . ASP A 1 84 ? -17.357 -20.831 47.226 1.00 49.31 84 ASP A N 1
ATOM 685 C CA . ASP A 1 84 ? -16.468 -19.961 48.039 1.00 49.31 84 ASP A CA 1
ATOM 686 C C . ASP A 1 84 ? -16.281 -18.515 47.498 1.00 49.31 84 ASP A C 1
ATOM 688 O O . ASP A 1 84 ? -15.491 -18.228 46.605 1.00 49.31 84 ASP A O 1
ATOM 692 N N . GLN A 1 85 ? -17.018 -17.607 48.144 1.00 47.62 85 GLN A N 1
ATOM 693 C CA . GLN A 1 85 ? -16.745 -16.201 48.507 1.00 47.62 85 GLN A CA 1
ATOM 694 C C . GLN A 1 85 ? -16.528 -15.059 47.488 1.00 47.62 85 GLN A C 1
ATOM 696 O O . GLN A 1 85 ? -15.491 -14.878 46.859 1.00 47.62 85 GLN A O 1
ATOM 701 N N . SER A 1 86 ? -17.480 -14.125 47.625 1.00 49.56 86 SER A N 1
ATOM 702 C CA . SER A 1 86 ? -17.323 -12.674 47.836 1.00 49.56 86 SER A CA 1
ATOM 703 C C . SER A 1 86 ? -16.816 -11.788 46.694 1.00 49.56 86 SER A C 1
ATOM 705 O O . SER A 1 86 ? -15.630 -11.498 46.568 1.00 49.56 86 SER A O 1
ATOM 707 N N . PHE A 1 87 ? -17.792 -11.235 45.967 1.00 53.09 87 PHE A N 1
ATOM 708 C CA . PHE A 1 87 ? -18.048 -9.788 45.864 1.00 53.09 87 PHE A CA 1
ATOM 709 C C . PHE A 1 87 ? -16.954 -8.887 46.477 1.00 53.09 87 PHE A C 1
ATOM 711 O O . PHE A 1 87 ? -16.887 -8.728 47.697 1.00 53.09 87 PHE A O 1
ATOM 718 N N . ILE A 1 88 ? -16.153 -8.244 45.626 1.00 50.1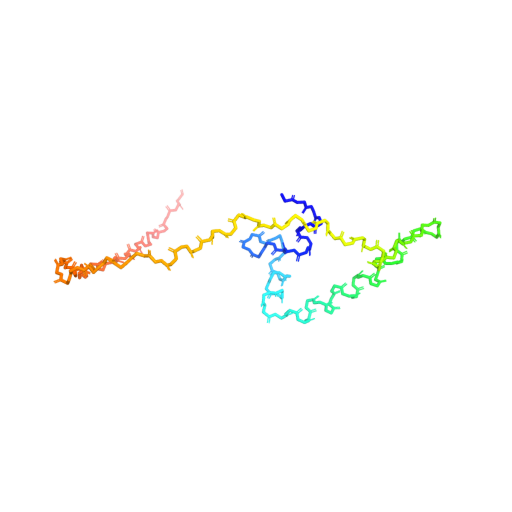9 88 ILE A N 1
ATOM 719 C CA . ILE A 1 88 ? -15.519 -6.968 45.964 1.00 50.19 88 ILE A CA 1
ATOM 720 C C . ILE A 1 88 ? -16.348 -5.886 45.276 1.00 50.19 88 ILE A C 1
ATOM 722 O O . ILE A 1 88 ? -16.379 -5.778 44.052 1.00 50.19 88 ILE A O 1
ATOM 726 N N . ASP A 1 89 ? -17.080 -5.187 46.133 1.00 46.47 89 ASP A N 1
ATOM 727 C CA . ASP A 1 89 ? -17.865 -3.982 45.910 1.00 46.47 89 ASP A CA 1
ATOM 728 C C . ASP A 1 89 ? -16.957 -2.745 46.036 1.00 46.47 89 ASP A C 1
ATOM 730 O O . ASP A 1 89 ? -16.032 -2.755 46.848 1.00 46.47 89 ASP A O 1
ATOM 734 N N . ASP A 1 90 ? -17.241 -1.741 45.205 1.00 52.88 90 ASP A N 1
ATOM 735 C CA . ASP A 1 90 ? -16.873 -0.317 45.258 1.00 52.88 90 ASP A CA 1
ATOM 736 C C . ASP A 1 90 ? -15.613 0.136 46.030 1.00 52.88 90 ASP A C 1
ATOM 738 O O . ASP A 1 90 ? -15.591 0.175 47.258 1.00 52.88 90 ASP A O 1
ATOM 742 N N . GLU A 1 91 ? -14.657 0.739 45.309 1.00 46.75 91 GLU A N 1
ATOM 743 C CA . GLU A 1 91 ? -14.137 2.046 45.743 1.00 46.75 91 GLU A CA 1
ATOM 744 C C . GLU A 1 91 ? -13.721 2.903 44.532 1.00 46.75 91 GLU A C 1
ATOM 746 O O . GLU A 1 91 ? -12.785 2.591 43.791 1.00 46.75 91 GLU A O 1
ATOM 751 N N . GLU A 1 92 ? -14.485 3.978 44.319 1.00 56.38 92 GLU A N 1
ATOM 752 C CA . GLU A 1 92 ? -14.268 5.047 43.348 1.00 56.38 92 GLU A CA 1
ATOM 753 C C . GLU A 1 92 ? -12.840 5.607 43.405 1.00 56.38 92 GLU A C 1
ATOM 755 O O . GLU A 1 92 ? -12.390 6.121 44.430 1.00 56.38 92 GLU A O 1
ATOM 760 N N . VAL A 1 93 ? -12.142 5.613 42.268 1.00 53.12 93 VAL A N 1
ATOM 761 C CA . VAL A 1 93 ? -10.896 6.375 42.118 1.00 53.12 93 VAL A CA 1
ATOM 762 C C . VAL A 1 93 ? -11.241 7.766 41.574 1.00 53.12 93 VAL A C 1
ATOM 764 O O . VAL A 1 93 ? -11.163 8.028 40.376 1.00 53.12 93 VAL A O 1
ATOM 767 N N . GLU A 1 94 ? -11.672 8.659 42.465 1.00 51.97 94 GLU A N 1
ATOM 768 C CA . GLU A 1 94 ? -11.846 10.096 42.207 1.00 51.97 94 GLU A CA 1
ATOM 769 C C . GLU A 1 94 ? -10.470 10.748 41.959 1.00 51.97 94 GLU A C 1
ATOM 771 O O . GLU A 1 94 ? -9.718 11.064 42.884 1.00 51.97 94 GLU A O 1
ATOM 776 N N . MET A 1 95 ? -10.099 10.933 40.690 1.00 52.44 95 MET A N 1
ATOM 777 C CA . MET A 1 95 ? -8.861 11.610 40.297 1.00 52.44 95 MET A CA 1
ATOM 778 C C . MET A 1 95 ? -9.093 13.128 40.246 1.00 52.44 95 MET A C 1
ATOM 780 O O . MET A 1 95 ? -9.404 13.693 39.200 1.00 52.44 95 MET A O 1
ATOM 784 N N . SER A 1 96 ? -8.963 13.807 41.390 1.00 56.00 96 SER A N 1
ATOM 785 C CA . SER A 1 96 ? -8.971 15.274 41.446 1.00 56.00 96 SER A CA 1
ATOM 786 C C . SER A 1 96 ? -7.606 15.833 41.016 1.00 56.00 96 SER A C 1
ATOM 788 O O . SER A 1 96 ? -6.680 15.906 41.826 1.00 56.00 96 SER A O 1
ATOM 790 N N . GLU A 1 97 ? -7.459 16.233 39.752 1.00 52.56 97 GLU A N 1
ATOM 791 C CA . GLU A 1 97 ? -6.287 16.993 39.294 1.00 52.56 97 GLU A CA 1
ATOM 792 C C . GLU A 1 97 ? -6.505 18.501 39.514 1.00 52.56 97 GLU A C 1
ATOM 794 O O . GLU A 1 97 ? -7.180 19.192 38.750 1.00 52.56 97 GLU A O 1
ATOM 799 N N . ASP A 1 98 ? -5.927 18.995 40.610 1.00 59.22 98 ASP A N 1
ATOM 800 C CA . ASP A 1 98 ? -5.716 20.407 40.934 1.00 59.22 98 ASP A CA 1
ATOM 801 C C . ASP A 1 98 ? -4.727 21.023 39.924 1.00 59.22 98 ASP A C 1
ATOM 803 O O . ASP A 1 98 ? -3.517 20.802 39.987 1.00 59.22 98 ASP A O 1
ATOM 807 N N . TYR A 1 99 ? -5.242 21.776 38.947 1.00 53.91 99 TYR A N 1
ATOM 808 C CA . TYR A 1 99 ? -4.418 22.595 38.057 1.00 53.91 99 TYR A CA 1
ATOM 809 C C . TYR A 1 99 ? -3.979 23.867 38.797 1.00 53.91 99 TYR A C 1
ATOM 811 O O . TYR A 1 99 ? -4.664 24.889 38.776 1.00 53.91 99 TYR A O 1
ATOM 819 N N . GLY A 1 100 ? -2.810 23.802 39.434 1.00 53.56 100 GLY A N 1
ATOM 820 C CA . GLY A 1 100 ? -2.097 24.966 39.956 1.00 53.56 100 GLY A CA 1
ATOM 821 C C . GLY A 1 100 ? -1.637 25.900 38.830 1.00 53.56 100 GLY A C 1
ATOM 822 O O . GLY A 1 100 ? -0.694 25.603 38.097 1.00 53.56 100 GLY A O 1
ATOM 823 N N . GLU A 1 101 ? -2.332 27.027 38.709 1.00 55.34 101 GLU A N 1
ATOM 824 C CA . GLU A 1 101 ? -2.080 28.152 37.809 1.00 55.34 101 GLU A CA 1
ATOM 825 C C . GLU A 1 101 ? -0.766 28.900 38.132 1.00 55.34 101 GLU A C 1
ATOM 827 O O . GLU A 1 101 ? -0.458 29.188 39.286 1.00 55.34 101 GLU A O 1
ATOM 832 N N . ASP A 1 102 ? -0.020 29.193 37.061 1.00 54.09 102 ASP A N 1
ATOM 833 C CA . ASP A 1 102 ? 0.836 30.358 36.775 1.00 54.09 102 ASP A CA 1
ATOM 834 C C . ASP A 1 102 ? 1.496 31.136 37.940 1.00 54.09 102 ASP A C 1
ATOM 836 O O . ASP A 1 102 ? 0.847 31.737 38.790 1.00 54.09 102 ASP A O 1
ATOM 840 N N . THR A 1 103 ? 2.831 31.236 37.910 1.00 49.72 103 THR A N 1
ATOM 841 C CA . THR A 1 103 ? 3.544 32.534 37.876 1.00 49.72 103 THR A CA 1
ATOM 842 C C . THR A 1 103 ? 5.059 32.311 37.827 1.00 49.72 103 THR A C 1
ATOM 844 O O . THR A 1 103 ? 5.714 32.070 38.840 1.00 49.72 103 THR A O 1
ATOM 847 N N . SER A 1 104 ? 5.658 32.437 36.640 1.00 55.78 104 SER A N 1
ATOM 848 C CA . SER A 1 104 ? 7.091 32.749 36.528 1.00 55.78 104 SER A CA 1
ATOM 849 C C . SER A 1 104 ? 7.267 34.262 36.410 1.00 55.78 104 SER A C 1
ATOM 851 O O . SER A 1 104 ? 6.716 34.896 35.512 1.00 55.78 104 SER A O 1
ATOM 853 N N . LYS A 1 105 ? 8.017 34.828 37.357 1.00 47.09 105 LYS A N 1
ATOM 854 C CA . LYS A 1 105 ? 8.588 36.178 37.317 1.00 47.09 105 LYS A CA 1
ATOM 855 C C . LYS A 1 105 ? 10.044 36.110 36.885 1.00 47.09 105 LYS A C 1
ATOM 857 O O . LYS A 1 105 ? 10.725 35.164 37.336 1.00 47.09 105 LYS A O 1
#

pLDDT: mean 73.6, std 20.25, range [45.81, 97.06]